Protein AF-A0A822XD93-F1 (afdb_monomer_lite)

InterPro domains:
  IPR005301 MOB kinase activator family [PF03637] (3-109)
  IPR005301 MOB kinase activator family [PTHR22599] (3-113)
  IPR005301 MOB kinase activator family [SM01388] (1-116)
  IPR036703 MOB kinase activator superfamily [G3DSA:1.20.140.30] (2-117)
  IPR036703 MOB kinase activator superfamily [SSF101152] (3-105)

Radius of gyration: 17.2 Å; chains: 1; bounding box: 46×34×43 Å

Structure (mmCIF, N/CA/C/O backbone):
data_AF-A0A822XD93-F1
#
_entry.id   AF-A0A822XD93-F1
#
loop_
_atom_site.group_PDB
_atom_site.id
_atom_site.type_symbol
_atom_site.label_atom_id
_atom_site.label_alt_id
_atom_site.label_comp_id
_atom_site.label_asym_id
_atom_site.label_entity_id
_atom_site.label_seq_id
_atom_site.pdbx_PDB_ins_code
_atom_site.Cartn_x
_atom_site.Cartn_y
_atom_site.Cartn_z
_atom_site.occupancy
_atom_site.B_iso_or_equiv
_atom_site.auth_seq_id
_atom_site.auth_comp_id
_atom_site.auth_asym_id
_atom_site.auth_atom_id
_atom_site.pdbx_PDB_model_num
ATOM 1 N N . MET A 1 1 ? 23.491 -15.510 -8.665 1.00 33.28 1 MET A N 1
ATOM 2 C CA . MET A 1 1 ? 22.551 -16.386 -7.934 1.00 33.28 1 MET A CA 1
ATOM 3 C C . MET A 1 1 ? 21.404 -15.503 -7.455 1.00 33.28 1 MET A C 1
ATOM 5 O O . MET A 1 1 ? 21.576 -14.782 -6.486 1.00 33.28 1 MET A O 1
ATOM 9 N N . PHE A 1 2 ? 20.303 -15.422 -8.207 1.00 42.22 2 PHE A N 1
ATOM 10 C CA . PHE A 1 2 ? 19.174 -14.558 -7.844 1.00 42.22 2 PHE A CA 1
ATOM 11 C C . PHE A 1 2 ? 18.381 -15.240 -6.728 1.00 42.22 2 PHE A C 1
ATOM 13 O O . PHE A 1 2 ? 17.829 -16.319 -6.941 1.00 42.22 2 PHE A O 1
ATOM 20 N N . HIS A 1 3 ? 18.353 -14.656 -5.531 1.00 40.31 3 HIS A N 1
ATOM 21 C CA . HIS A 1 3 ? 17.463 -15.137 -4.481 1.00 40.31 3 HIS A CA 1
ATOM 22 C C . HIS A 1 3 ? 16.016 -14.906 -4.923 1.00 40.31 3 HIS A C 1
ATOM 24 O O . HIS A 1 3 ? 15.584 -13.775 -5.143 1.00 40.31 3 HIS A O 1
ATOM 30 N N . ARG A 1 4 ? 15.278 -16.003 -5.106 1.00 54.25 4 ARG A N 1
ATOM 31 C CA . ARG A 1 4 ? 13.837 -15.985 -5.347 1.00 54.25 4 ARG A CA 1
ATOM 32 C C . ARG A 1 4 ? 13.188 -15.493 -4.055 1.00 54.25 4 ARG A C 1
ATOM 34 O O . ARG A 1 4 ? 13.171 -16.215 -3.064 1.00 54.25 4 ARG A O 1
ATOM 41 N N . TYR A 1 5 ? 12.723 -14.249 -4.034 1.00 63.34 5 TYR A N 1
ATOM 42 C CA . TYR A 1 5 ? 11.935 -13.757 -2.910 1.00 63.34 5 TYR A CA 1
ATOM 43 C C . TYR A 1 5 ? 10.598 -14.504 -2.895 1.00 63.34 5 TYR A C 1
ATOM 45 O O . TYR A 1 5 ? 9.805 -14.380 -3.827 1.00 63.34 5 TYR A O 1
ATOM 53 N N . GLU A 1 6 ? 10.367 -15.301 -1.852 1.00 72.06 6 GLU A N 1
ATOM 54 C CA . GLU A 1 6 ? 9.083 -15.962 -1.619 1.00 72.06 6 GLU A CA 1
ATOM 55 C C . GLU A 1 6 ? 8.060 -14.940 -1.108 1.00 72.06 6 GLU A C 1
ATOM 57 O O . GLU A 1 6 ? 8.236 -14.329 -0.048 1.00 72.06 6 GLU A O 1
ATOM 62 N N . TYR A 1 7 ? 6.971 -14.761 -1.855 1.00 75.62 7 TYR A N 1
ATOM 63 C CA . TYR A 1 7 ? 5.858 -13.906 -1.458 1.00 75.62 7 TYR A CA 1
ATOM 64 C C . TYR A 1 7 ? 4.747 -14.765 -0.863 1.00 75.62 7 TYR A C 1
ATOM 66 O O . TYR A 1 7 ? 4.128 -15.578 -1.548 1.00 75.62 7 TYR A O 1
ATOM 74 N N . ARG A 1 8 ? 4.489 -14.566 0.432 1.00 80.88 8 ARG A N 1
ATOM 75 C CA . ARG A 1 8 ? 3.385 -15.219 1.139 1.00 80.88 8 ARG A CA 1
ATOM 76 C C . ARG A 1 8 ? 2.336 -14.199 1.538 1.00 80.88 8 ARG A C 1
ATOM 78 O O . ARG A 1 8 ? 2.672 -13.182 2.152 1.00 80.88 8 ARG A O 1
ATOM 85 N N . TRP A 1 9 ? 1.084 -14.474 1.197 1.00 82.31 9 TRP A N 1
ATOM 86 C CA . TRP A 1 9 ? -0.047 -13.591 1.458 1.00 82.31 9 TRP A CA 1
ATOM 87 C C . TRP A 1 9 ? -0.930 -14.115 2.592 1.00 82.31 9 TRP A C 1
ATOM 89 O O . TRP A 1 9 ? -1.287 -15.289 2.614 1.00 82.31 9 TRP A O 1
ATOM 99 N N . SER A 1 10 ? -1.311 -13.224 3.506 1.00 81.12 10 SER A N 1
ATOM 100 C CA . SER A 1 10 ? -2.366 -13.440 4.501 1.00 81.12 10 SER A CA 1
ATOM 101 C C . SER A 1 10 ? -3.008 -12.098 4.839 1.00 81.12 10 SER A C 1
ATOM 103 O O . SER A 1 10 ? -2.303 -11.149 5.200 1.00 81.12 10 SER A O 1
ATOM 105 N N . ASP A 1 11 ? -4.327 -12.011 4.771 1.00 77.56 11 ASP A N 1
ATOM 106 C CA . ASP A 1 11 ? -5.092 -10.824 5.169 1.00 77.56 11 ASP A CA 1
ATOM 107 C C . ASP A 1 11 ? -5.526 -10.872 6.648 1.00 77.56 11 ASP A C 1
ATOM 109 O O . ASP A 1 11 ? -5.960 -9.861 7.188 1.00 77.56 11 ASP A O 1
ATOM 113 N N . GLY A 1 12 ? -5.366 -12.022 7.318 1.00 70.50 12 GLY A N 1
ATOM 114 C CA . GLY A 1 12 ? -5.782 -12.230 8.709 1.00 70.50 12 GLY A CA 1
ATOM 115 C C . GLY A 1 12 ? -7.295 -12.402 8.899 1.00 70.50 12 GLY A C 1
ATOM 116 O O . GLY A 1 12 ? -7.725 -12.726 10.006 1.00 70.50 12 GLY A O 1
ATOM 117 N N . VAL A 1 13 ? -8.084 -12.252 7.831 1.00 73.44 13 VAL A N 1
ATOM 118 C CA . VAL A 1 13 ? -9.550 -12.310 7.836 1.00 73.44 13 VAL A CA 1
ATOM 119 C C . VAL A 1 13 ? -10.019 -13.534 7.052 1.00 73.44 13 VAL A C 1
ATOM 121 O O . VAL A 1 13 ? -10.454 -14.510 7.668 1.00 73.44 13 VAL A O 1
ATOM 124 N N . GLN A 1 14 ? -9.878 -13.522 5.723 1.00 71.06 14 GLN A N 1
ATOM 125 C CA . GLN A 1 14 ? -10.278 -14.630 4.850 1.00 71.06 14 GLN A CA 1
ATOM 126 C C . GLN A 1 14 ? -9.168 -15.686 4.751 1.00 71.06 14 GLN A C 1
ATOM 128 O O . GLN A 1 14 ? -9.422 -16.888 4.816 1.00 71.06 14 GLN A O 1
ATOM 133 N N . ILE A 1 15 ? -7.913 -15.244 4.682 1.00 73.75 15 ILE A N 1
ATOM 134 C CA . ILE A 1 15 ? -6.714 -16.074 4.581 1.00 73.75 15 ILE A CA 1
ATOM 135 C C . ILE A 1 15 ? -5.873 -15.866 5.843 1.00 73.75 15 ILE A C 1
ATOM 137 O O . ILE A 1 15 ? -4.984 -15.013 5.924 1.00 73.75 15 ILE A O 1
ATOM 141 N N . LYS A 1 16 ? -6.161 -16.685 6.860 1.00 74.56 16 LYS A N 1
ATOM 142 C CA . LYS A 1 16 ? -5.472 -16.645 8.163 1.00 74.56 16 LYS A CA 1
ATOM 143 C C . LYS A 1 16 ? -4.079 -17.277 8.138 1.00 74.56 16 LYS A C 1
ATOM 145 O O . LYS A 1 16 ? -3.216 -16.882 8.916 1.00 74.56 16 LYS A O 1
ATOM 150 N N . LYS A 1 17 ? -3.849 -18.263 7.265 1.00 77.44 17 LYS A N 1
ATOM 151 C CA . LYS A 1 17 ? -2.537 -18.905 7.086 1.00 77.44 17 LYS A CA 1
ATOM 152 C C . LYS A 1 17 ? -1.865 -18.350 5.830 1.00 77.44 17 LYS A C 1
ATOM 154 O O . LYS A 1 17 ? -2.507 -18.387 4.785 1.00 77.44 17 LYS A O 1
ATOM 159 N N . PRO A 1 18 ? -0.608 -17.872 5.903 1.00 82.31 18 PRO A N 1
ATOM 160 C CA . PRO A 1 18 ? 0.094 -17.359 4.736 1.00 82.31 18 PRO A CA 1
ATOM 161 C C . PRO A 1 18 ? 0.165 -18.397 3.615 1.00 82.31 18 PRO A C 1
ATOM 163 O O . PRO A 1 18 ? 0.751 -19.462 3.810 1.00 82.31 18 PRO A O 1
ATOM 166 N N . ILE A 1 19 ? -0.415 -18.077 2.460 1.00 83.56 19 ILE A N 1
ATOM 167 C CA . ILE A 1 19 ? -0.338 -18.908 1.254 1.00 83.56 19 ILE A CA 1
ATOM 168 C C . ILE A 1 19 ? 0.769 -18.400 0.340 1.00 83.56 19 ILE A C 1
ATOM 170 O O . ILE A 1 19 ? 0.982 -17.191 0.222 1.00 83.56 19 ILE A O 1
ATOM 174 N N . GLU A 1 20 ? 1.481 -19.320 -0.300 1.00 84.75 20 GLU A N 1
ATOM 175 C CA . GLU A 1 20 ? 2.429 -18.970 -1.351 1.00 84.75 20 GLU A CA 1
ATOM 176 C C . GLU A 1 20 ? 1.666 -18.615 -2.626 1.00 84.75 20 GLU A C 1
ATOM 178 O O . GLU A 1 20 ? 0.745 -19.322 -3.037 1.00 84.75 20 GLU A O 1
ATOM 183 N N . VAL A 1 21 ? 2.032 -17.493 -3.235 1.00 84.25 21 VAL A N 1
ATOM 184 C CA . VAL A 1 21 ? 1.399 -16.988 -4.452 1.00 84.25 21 VAL A CA 1
ATOM 185 C C . VAL A 1 21 ? 2.458 -16.443 -5.400 1.00 84.25 21 VAL A C 1
ATOM 187 O O . VAL A 1 21 ? 3.538 -16.018 -4.982 1.00 84.25 21 VAL A O 1
ATOM 190 N N . SER A 1 22 ? 2.143 -16.421 -6.696 1.00 86.38 22 SER A N 1
ATOM 191 C CA . SER A 1 22 ? 2.982 -15.724 -7.671 1.00 86.38 22 SER A CA 1
ATOM 192 C C . SER A 1 22 ? 3.029 -14.225 -7.357 1.00 86.38 22 SER A C 1
ATOM 194 O O . SER A 1 22 ? 2.091 -13.666 -6.784 1.00 86.38 22 SER A O 1
ATOM 196 N N . THR A 1 23 ? 4.106 -13.539 -7.745 1.00 83.06 23 THR A N 1
ATOM 197 C CA . THR A 1 23 ? 4.239 -12.110 -7.432 1.00 83.06 23 THR A CA 1
ATOM 198 C C . THR A 1 23 ? 3.122 -11.231 -8.013 1.00 83.06 23 THR A C 1
ATOM 200 O O . THR A 1 23 ? 2.637 -10.376 -7.277 1.00 83.06 23 THR A O 1
ATOM 203 N N . PRO A 1 24 ? 2.642 -11.434 -9.258 1.00 86.94 24 PRO A N 1
ATOM 204 C CA . PRO A 1 24 ? 1.489 -10.689 -9.764 1.00 86.94 24 PRO A CA 1
ATOM 205 C C . PRO A 1 24 ? 0.237 -10.899 -8.905 1.00 86.94 24 PRO A C 1
ATOM 207 O O . PRO A 1 24 ? -0.420 -9.929 -8.544 1.00 86.94 24 PRO A O 1
ATOM 210 N N . LYS A 1 25 ? -0.031 -12.146 -8.488 1.00 87.81 25 LYS A N 1
ATOM 211 C CA . LYS A 1 25 ? -1.174 -12.477 -7.626 1.00 87.81 25 LYS A CA 1
ATOM 212 C C . LYS A 1 25 ? -1.034 -11.872 -6.226 1.00 87.81 25 LYS A C 1
ATOM 214 O O . LYS A 1 25 ? -2.016 -11.426 -5.646 1.00 87.81 25 LYS A O 1
ATOM 219 N N . TYR A 1 26 ? 0.188 -11.812 -5.693 1.00 89.06 26 TYR A N 1
ATOM 220 C CA . TYR A 1 26 ? 0.467 -11.112 -4.438 1.00 89.06 26 TYR A CA 1
ATOM 221 C C . TYR A 1 26 ? 0.139 -9.619 -4.538 1.00 89.06 26 TYR A C 1
ATOM 223 O O . TYR A 1 26 ? -0.441 -9.068 -3.609 1.00 89.06 26 TYR A O 1
ATOM 231 N N . VAL A 1 27 ? 0.535 -8.958 -5.633 1.00 89.88 27 VAL A N 1
ATOM 232 C CA . VAL A 1 27 ? 0.267 -7.525 -5.836 1.00 89.88 27 VAL A CA 1
ATOM 233 C C . VAL A 1 27 ? -1.230 -7.270 -5.988 1.00 89.88 27 VAL A C 1
ATOM 235 O O . VAL A 1 27 ? -1.723 -6.343 -5.362 1.00 89.88 27 VAL A O 1
ATOM 238 N N . GLU A 1 28 ? -1.944 -8.109 -6.740 1.00 90.88 28 GLU A N 1
ATOM 239 C CA . GLU A 1 28 ? -3.408 -8.054 -6.877 1.00 90.88 28 GLU A CA 1
ATOM 240 C C . GLU A 1 28 ? -4.097 -8.133 -5.506 1.00 90.88 28 GLU A C 1
ATOM 242 O O . GLU A 1 28 ? -4.710 -7.161 -5.078 1.00 90.88 28 GLU A O 1
ATOM 247 N N . TYR A 1 29 ? -3.861 -9.206 -4.739 1.00 90.69 29 TYR A N 1
ATOM 248 C CA . TYR A 1 29 ? -4.433 -9.350 -3.393 1.00 90.69 29 TYR A CA 1
ATOM 249 C C . TYR A 1 29 ? -4.057 -8.211 -2.447 1.00 90.69 29 TYR A C 1
ATOM 251 O O . TYR A 1 29 ? -4.829 -7.852 -1.560 1.00 90.69 29 TYR A O 1
ATOM 259 N N . LEU A 1 30 ? -2.856 -7.653 -2.606 1.00 92.38 30 LEU A N 1
ATOM 260 C CA . LEU A 1 30 ? -2.421 -6.513 -1.820 1.00 92.38 30 LEU A CA 1
ATOM 261 C C . LEU A 1 30 ? -3.229 -5.265 -2.139 1.00 92.38 30 LEU A C 1
ATOM 263 O O . LEU A 1 30 ? -3.637 -4.593 -1.194 1.00 92.38 30 LEU A O 1
ATOM 267 N N . MET A 1 31 ? -3.436 -4.958 -3.418 1.00 93.38 31 MET A N 1
ATOM 268 C CA . MET A 1 31 ? -4.195 -3.779 -3.827 1.00 93.38 31 MET A CA 1
ATOM 269 C C . MET A 1 31 ? -5.666 -3.911 -3.435 1.00 93.38 31 MET A C 1
ATOM 271 O O . MET A 1 31 ? -6.160 -3.008 -2.767 1.00 93.38 31 MET A O 1
ATOM 275 N N . ASP A 1 32 ? -6.293 -5.062 -3.697 1.00 93.94 32 ASP A N 1
ATOM 276 C CA . ASP A 1 32 ? -7.681 -5.341 -3.294 1.00 93.94 32 ASP A CA 1
ATOM 277 C C . ASP A 1 32 ? -7.854 -5.203 -1.773 1.00 93.94 32 ASP A C 1
ATOM 279 O O . ASP A 1 32 ? -8.814 -4.621 -1.267 1.00 93.94 32 ASP A O 1
ATOM 283 N N . TRP A 1 33 ? -6.885 -5.713 -1.003 1.00 93.81 33 TRP A N 1
ATOM 284 C CA . TRP A 1 33 ? -6.912 -5.575 0.447 1.00 93.81 33 TRP A CA 1
ATOM 285 C C . TRP A 1 33 ? -6.759 -4.119 0.877 1.00 93.81 33 TRP A C 1
ATOM 287 O O . TRP A 1 33 ? -7.507 -3.687 1.745 1.00 93.81 33 TRP A O 1
ATOM 297 N N . VAL A 1 34 ? -5.825 -3.356 0.296 1.00 94.19 34 VAL A N 1
ATOM 298 C CA . VAL A 1 34 ? -5.667 -1.930 0.626 1.00 94.19 34 VAL A CA 1
ATOM 299 C C . VAL A 1 34 ? -6.952 -1.162 0.325 1.00 94.19 34 VAL A C 1
ATOM 301 O O . VAL A 1 34 ? -7.394 -0.419 1.194 1.00 94.19 34 VAL A O 1
ATOM 304 N N . GLU A 1 35 ? -7.567 -1.379 -0.838 1.00 94.38 35 GLU A N 1
ATOM 305 C CA . GLU A 1 35 ? -8.851 -0.776 -1.216 1.00 94.38 35 GLU A CA 1
ATOM 306 C C . GLU A 1 35 ? -9.937 -1.101 -0.183 1.00 94.38 35 GLU A C 1
ATOM 308 O O . GLU A 1 35 ? -10.511 -0.187 0.403 1.00 94.38 35 GLU A O 1
ATOM 313 N N . SER A 1 36 ? -10.086 -2.376 0.196 1.00 94.19 36 SER A N 1
ATOM 314 C CA . SER A 1 36 ? -11.049 -2.775 1.233 1.00 94.19 36 SER A CA 1
ATOM 315 C C . SER A 1 36 ? -10.824 -2.098 2.591 1.00 94.19 36 SER A C 1
ATOM 317 O O . SER A 1 36 ? -11.776 -1.896 3.336 1.00 94.19 36 SER A O 1
ATOM 319 N N . GLN A 1 37 ? -9.573 -1.764 2.945 1.00 93.25 37 GLN A N 1
ATOM 320 C CA . GLN A 1 37 ? -9.292 -1.030 4.182 1.00 93.25 37 GLN A CA 1
ATOM 321 C C . GLN A 1 37 ? -9.668 0.447 4.063 1.00 93.25 37 GLN A C 1
ATOM 323 O O . GLN A 1 37 ? -10.064 1.033 5.063 1.00 93.25 37 GLN A O 1
ATOM 328 N N . LEU A 1 38 ? -9.48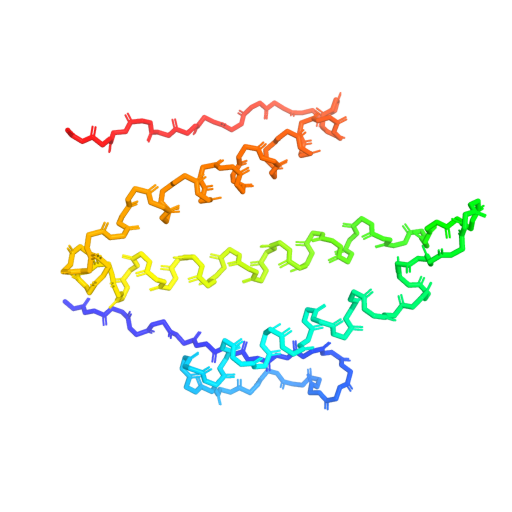8 1.052 2.884 1.00 93.00 38 LEU A N 1
ATOM 329 C CA . LEU A 1 38 ? -9.802 2.461 2.625 1.00 93.00 38 LEU A CA 1
ATOM 330 C C . LEU A 1 38 ? -11.314 2.702 2.530 1.00 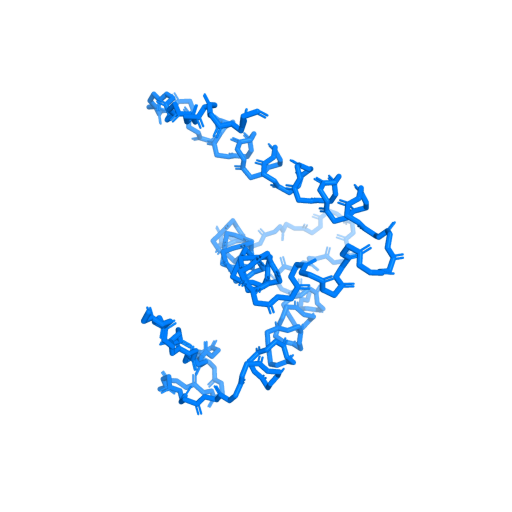93.00 38 LEU A C 1
ATOM 332 O O . LEU A 1 38 ? -11.778 3.755 2.962 1.00 93.00 38 LEU A O 1
ATOM 336 N N . ASP A 1 39 ? -12.059 1.724 2.016 1.00 94.25 39 ASP A N 1
ATOM 337 C CA . ASP A 1 39 ? -13.520 1.776 1.890 1.00 94.25 39 ASP A CA 1
ATOM 338 C C . ASP A 1 39 ? -14.256 1.452 3.200 1.00 94.25 39 ASP A C 1
ATOM 340 O O . ASP A 1 39 ? -15.446 1.740 3.340 1.00 94.25 39 ASP A O 1
ATOM 344 N N . ASP A 1 40 ? -13.569 0.864 4.182 1.00 93.00 40 ASP A N 1
ATOM 345 C CA . ASP A 1 40 ? -14.147 0.559 5.488 1.00 93.00 40 ASP A CA 1
ATOM 346 C C . ASP A 1 40 ? -14.319 1.843 6.316 1.00 93.00 40 ASP A C 1
ATOM 348 O O . ASP A 1 40 ? -13.368 2.359 6.909 1.00 93.00 40 ASP A O 1
ATOM 352 N N . GLU A 1 41 ? -15.557 2.340 6.409 1.00 93.19 41 GLU A N 1
ATOM 353 C CA . GLU A 1 41 ? -15.909 3.535 7.191 1.00 93.19 41 GLU A CA 1
ATOM 354 C C . GLU A 1 41 ? -15.555 3.428 8.686 1.00 93.19 41 GLU A C 1
ATOM 356 O O . GLU A 1 41 ? -15.427 4.452 9.363 1.00 93.19 41 GLU A O 1
ATOM 361 N N . SER A 1 42 ? -15.383 2.212 9.223 1.00 91.25 42 SER A N 1
ATOM 362 C CA . SER A 1 42 ? -14.925 2.016 10.603 1.00 91.25 42 SER A CA 1
ATOM 363 C C . SER A 1 42 ? -13.431 2.310 10.773 1.00 91.25 42 SER A C 1
ATOM 365 O O . SER A 1 42 ? -12.990 2.637 11.878 1.00 91.25 42 SER A O 1
ATOM 367 N N . ILE A 1 43 ? -12.661 2.233 9.682 1.00 91.69 43 ILE A N 1
ATOM 368 C CA . ILE A 1 43 ? -11.231 2.542 9.621 1.00 91.69 43 ILE A CA 1
ATOM 369 C C . ILE A 1 43 ? -11.009 3.968 9.109 1.00 91.69 43 ILE A C 1
ATOM 371 O O . ILE A 1 43 ? -10.248 4.721 9.723 1.00 91.69 43 ILE A O 1
ATOM 375 N N . PHE A 1 44 ? -11.679 4.345 8.017 1.00 93.00 44 PHE A N 1
ATOM 376 C CA . PHE A 1 44 ? -11.618 5.662 7.381 1.00 93.00 44 PHE A CA 1
ATOM 377 C C . PHE A 1 44 ? -13.008 6.316 7.380 1.00 93.00 44 PHE A C 1
ATOM 379 O O . PHE A 1 44 ? -13.756 6.202 6.408 1.00 93.00 44 PHE A O 1
ATOM 386 N N . PRO A 1 45 ? -13.372 7.035 8.457 1.00 92.19 45 PRO A N 1
ATOM 387 C CA . PRO A 1 45 ? -14.673 7.679 8.549 1.00 92.19 45 PRO A CA 1
ATOM 388 C C . PRO A 1 45 ? -14.865 8.724 7.444 1.00 92.19 45 PRO A C 1
ATOM 390 O O . PRO A 1 45 ? -14.067 9.650 7.306 1.00 92.19 45 PRO A O 1
ATOM 393 N N . GLN A 1 46 ? -15.959 8.615 6.689 1.00 89.31 46 GLN A N 1
ATOM 394 C CA . GLN A 1 46 ? -16.286 9.554 5.604 1.00 89.31 46 GLN A CA 1
ATOM 395 C C . GLN A 1 46 ? -17.089 10.772 6.088 1.00 89.31 46 GLN A C 1
ATOM 397 O O . GLN A 1 46 ? -17.158 11.804 5.418 1.00 89.31 46 GLN A O 1
ATOM 402 N N . LYS A 1 47 ? -17.702 10.675 7.274 1.00 89.88 47 LYS A N 1
ATOM 403 C CA . LYS A 1 47 ? -18.490 11.756 7.874 1.00 89.88 47 LYS A CA 1
ATOM 404 C C . LYS A 1 47 ? -17.578 12.764 8.566 1.00 89.88 47 LYS A C 1
ATOM 406 O O . LYS A 1 47 ? -16.773 12.404 9.424 1.00 89.88 47 LYS A O 1
ATOM 411 N N . LEU A 1 48 ? -17.760 14.045 8.249 1.00 86.69 48 LEU A N 1
ATOM 412 C CA . LEU A 1 48 ? -17.056 15.138 8.920 1.00 86.69 48 LEU A CA 1
ATOM 413 C C . LEU A 1 48 ? -17.296 15.082 10.437 1.00 86.69 48 LEU A C 1
ATOM 415 O O . LEU A 1 48 ? -18.435 15.020 10.893 1.00 86.69 48 LEU A O 1
ATOM 419 N N . GLY A 1 49 ? -16.210 15.106 11.211 1.00 86.25 49 GLY A N 1
ATOM 420 C CA . GLY A 1 49 ? -16.251 15.063 12.676 1.00 86.25 49 GLY A CA 1
ATOM 421 C C . GLY A 1 49 ? -16.329 13.661 13.290 1.00 86.25 49 GLY A C 1
ATOM 422 O O . GLY A 1 49 ? -16.247 13.547 14.512 1.00 86.25 49 GLY A O 1
ATOM 423 N N . ALA A 1 50 ? -16.440 12.596 12.489 1.00 89.50 50 ALA A N 1
ATOM 424 C CA . ALA A 1 50 ? -16.346 11.236 13.008 1.00 89.50 50 ALA A CA 1
ATOM 425 C C . ALA A 1 50 ? -14.896 10.916 13.438 1.00 89.50 50 ALA A C 1
ATOM 427 O O . ALA A 1 50 ? -13.953 11.224 12.703 1.00 89.50 50 ALA A O 1
ATOM 428 N N . PRO A 1 51 ? -14.685 10.324 14.628 1.00 91.62 51 PRO A N 1
ATOM 429 C CA . PRO A 1 51 ? -13.348 10.004 15.110 1.00 91.62 51 PRO A CA 1
ATOM 430 C C . PRO A 1 51 ? -12.773 8.784 14.382 1.00 91.62 51 PRO A C 1
ATOM 432 O O . PRO A 1 51 ? -13.477 7.810 14.129 1.00 91.62 51 PRO A O 1
ATOM 435 N N . PHE A 1 52 ? -11.467 8.808 14.113 1.00 91.69 52 PHE A N 1
ATOM 436 C CA . PHE A 1 52 ? -10.732 7.619 13.677 1.00 91.69 52 PHE A CA 1
ATOM 437 C C . PHE A 1 52 ? -10.664 6.574 14.802 1.00 91.69 52 PHE A C 1
ATOM 439 O O . PHE A 1 52 ? -10.619 6.948 15.982 1.00 91.69 52 PHE A O 1
ATOM 446 N N . PRO A 1 53 ? -10.599 5.271 14.478 1.00 93.00 53 PRO A N 1
ATOM 447 C CA . PRO A 1 53 ? -10.496 4.237 15.496 1.00 93.00 53 PRO A CA 1
ATOM 448 C C . PRO A 1 53 ? -9.141 4.289 16.215 1.00 93.00 53 PRO A C 1
ATOM 450 O O . PRO A 1 53 ? -8.132 4.764 15.687 1.00 93.00 53 PRO A O 1
ATOM 453 N N . SER A 1 54 ? -9.086 3.742 17.430 1.00 91.56 54 SER A N 1
ATOM 454 C CA . SER A 1 54 ? -7.874 3.757 18.266 1.00 91.56 54 SER A CA 1
ATOM 455 C C . SER A 1 54 ? -6.681 3.027 17.633 1.00 91.56 54 SER A C 1
ATOM 457 O O . SER A 1 54 ? -5.532 3.389 17.887 1.00 91.56 54 SER A O 1
ATOM 459 N N . ASN A 1 55 ? -6.938 2.037 16.773 1.00 89.44 55 ASN A N 1
ATOM 460 C CA . ASN A 1 55 ? -5.930 1.269 16.040 1.00 89.44 55 ASN A CA 1
ATOM 461 C C . ASN A 1 55 ? -5.600 1.842 14.647 1.00 89.44 55 ASN A C 1
ATOM 463 O O . ASN A 1 55 ? -4.790 1.245 13.936 1.00 89.44 55 ASN A O 1
ATOM 467 N N . PHE A 1 56 ? -6.173 2.986 14.248 1.00 90.38 56 PHE A N 1
ATOM 468 C CA . PHE A 1 56 ? -6.007 3.572 12.908 1.00 90.38 56 PHE A CA 1
ATOM 469 C C . PHE A 1 56 ? -4.540 3.648 12.470 1.00 90.38 56 PHE A C 1
ATOM 471 O O . PHE A 1 56 ? -4.156 3.227 11.379 1.00 90.38 56 PHE A O 1
ATOM 478 N N . ARG A 1 57 ? -3.679 4.124 13.373 1.00 88.25 57 ARG A N 1
ATOM 479 C CA . ARG A 1 57 ? -2.234 4.226 13.148 1.00 88.25 57 ARG A CA 1
ATOM 480 C C . ARG A 1 57 ? -1.603 2.886 12.770 1.00 88.25 57 ARG A C 1
ATOM 482 O O . ARG A 1 57 ? -0.709 2.856 11.926 1.00 88.25 57 ARG A O 1
ATOM 489 N N . ASP A 1 58 ? -2.007 1.797 13.410 1.00 89.12 58 ASP A N 1
ATOM 490 C CA . ASP A 1 58 ? -1.418 0.483 13.163 1.00 89.12 58 ASP A CA 1
ATOM 491 C C . ASP A 1 58 ? -1.932 -0.129 11.856 1.00 89.12 58 ASP A C 1
ATOM 493 O O . ASP A 1 58 ? -1.159 -0.776 11.139 1.00 89.12 58 ASP A O 1
ATOM 497 N N . VAL A 1 59 ? -3.176 0.179 11.477 1.00 90.62 59 VAL A N 1
ATOM 498 C CA . VAL A 1 59 ? -3.715 -0.138 10.147 1.00 90.62 59 VAL A CA 1
ATOM 499 C C . VAL A 1 59 ? -2.920 0.593 9.062 1.00 90.62 59 VAL A C 1
ATOM 501 O O . VAL A 1 59 ? -2.357 -0.053 8.176 1.00 90.62 59 VAL A O 1
ATOM 504 N N . VAL A 1 60 ? -2.752 1.917 9.177 1.00 91.88 60 VAL A N 1
ATOM 505 C CA . VAL A 1 60 ? -1.980 2.722 8.211 1.00 91.88 60 VAL A CA 1
ATOM 506 C C . VAL A 1 60 ? -0.531 2.236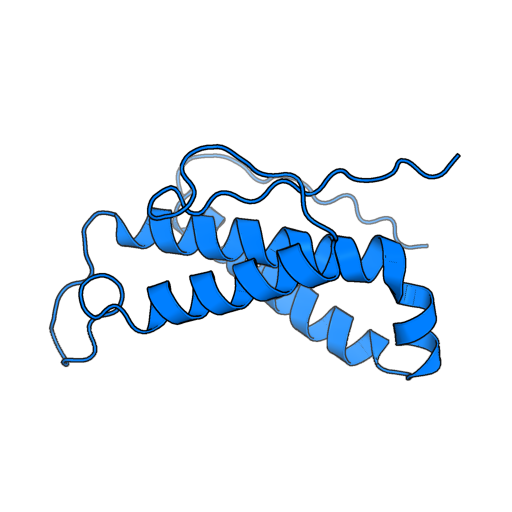 8.109 1.00 91.88 60 VAL A C 1
ATOM 508 O O . VAL A 1 60 ? -0.026 2.027 7.006 1.00 91.88 60 VAL A O 1
ATOM 511 N N . LYS A 1 61 ? 0.148 1.962 9.233 1.00 89.62 61 LYS A N 1
ATOM 512 C CA . LYS A 1 61 ? 1.501 1.368 9.212 1.00 89.62 61 LYS A CA 1
ATOM 513 C C . LYS A 1 61 ? 1.538 0.047 8.441 1.00 89.62 61 LYS A C 1
ATOM 515 O O . LYS A 1 61 ? 2.506 -0.217 7.726 1.00 89.62 61 LYS A O 1
ATOM 520 N N . THR A 1 62 ? 0.511 -0.787 8.590 1.00 90.56 62 THR A N 1
ATOM 521 C CA . THR A 1 62 ? 0.419 -2.080 7.902 1.00 90.56 62 THR A CA 1
ATOM 522 C C . THR A 1 62 ? 0.237 -1.897 6.397 1.00 90.56 62 THR A C 1
ATOM 524 O O . THR A 1 62 ? 0.943 -2.558 5.630 1.00 90.56 62 THR A O 1
ATOM 527 N N . ILE A 1 63 ? -0.618 -0.959 5.975 1.00 92.50 63 ILE A N 1
ATOM 528 C CA . ILE A 1 63 ? -0.797 -0.571 4.566 1.00 92.50 63 ILE A CA 1
ATOM 529 C C . ILE A 1 63 ? 0.541 -0.126 3.967 1.00 92.50 63 ILE A C 1
ATOM 531 O O . ILE A 1 63 ? 1.010 -0.714 2.992 1.00 92.50 63 ILE A O 1
ATOM 535 N N . PHE A 1 64 ? 1.226 0.829 4.601 1.00 92.25 64 PHE A N 1
ATOM 536 C CA . PHE A 1 64 ? 2.513 1.333 4.113 1.00 92.25 64 PHE A CA 1
ATOM 537 C C . PHE A 1 64 ? 3.589 0.238 4.064 1.00 92.25 64 PHE A C 1
ATOM 539 O O . PHE A 1 64 ? 4.309 0.117 3.073 1.00 92.25 64 PHE A O 1
ATOM 546 N N . LYS A 1 65 ? 3.680 -0.628 5.080 1.00 88.88 65 LYS A N 1
ATOM 547 C CA . LYS A 1 65 ? 4.624 -1.759 5.075 1.00 88.88 65 LYS A CA 1
ATOM 548 C C . LYS A 1 65 ? 4.369 -2.721 3.911 1.00 88.88 65 LYS A C 1
ATOM 550 O O . LYS A 1 65 ? 5.321 -3.258 3.343 1.00 88.88 65 LYS A O 1
ATOM 555 N N . ARG A 1 66 ? 3.101 -2.960 3.563 1.00 90.62 66 ARG A N 1
ATOM 556 C CA . ARG A 1 66 ? 2.718 -3.797 2.419 1.00 90.62 66 ARG A CA 1
ATOM 557 C C . ARG A 1 66 ? 3.062 -3.099 1.100 1.00 90.62 66 ARG A C 1
ATOM 559 O O . ARG A 1 66 ? 3.773 -3.701 0.299 1.00 90.62 66 ARG A O 1
ATOM 566 N N . LEU A 1 67 ? 2.691 -1.831 0.918 1.00 92.88 67 LEU A N 1
ATOM 567 C CA . LEU A 1 67 ? 3.021 -1.044 -0.282 1.00 92.88 67 LEU A CA 1
ATOM 568 C C . LEU A 1 67 ? 4.534 -0.934 -0.528 1.00 92.88 67 LEU A C 1
ATOM 570 O O . LEU A 1 67 ? 4.988 -1.052 -1.664 1.00 92.88 67 LEU A O 1
ATOM 574 N N . PHE A 1 68 ? 5.343 -0.812 0.529 1.00 91.69 68 PHE A N 1
ATOM 575 C CA . PHE A 1 68 ? 6.804 -0.815 0.408 1.00 91.69 68 PHE A CA 1
ATOM 576 C C . PHE A 1 68 ? 7.341 -2.086 -0.271 1.00 91.69 68 PHE A C 1
ATOM 578 O O . PHE A 1 68 ? 8.284 -2.016 -1.058 1.00 91.69 68 PHE A O 1
ATOM 585 N N . ARG A 1 69 ? 6.728 -3.255 -0.027 1.00 88.81 69 ARG A N 1
ATOM 586 C CA . ARG A 1 69 ? 7.130 -4.510 -0.688 1.00 88.81 69 ARG A CA 1
ATOM 587 C C . ARG A 1 69 ? 6.889 -4.472 -2.195 1.00 88.81 69 ARG A C 1
ATOM 589 O O . ARG A 1 69 ? 7.651 -5.094 -2.930 1.00 88.81 69 ARG A O 1
ATOM 596 N N . VAL A 1 70 ? 5.864 -3.746 -2.643 1.00 91.88 70 VAL A N 1
ATOM 597 C CA . VAL A 1 70 ? 5.573 -3.552 -4.070 1.00 91.88 70 VAL A CA 1
ATOM 598 C C . VAL A 1 70 ? 6.659 -2.686 -4.705 1.00 91.88 70 VAL A C 1
ATOM 600 O O . VAL A 1 70 ? 7.251 -3.104 -5.696 1.00 91.88 70 VAL A O 1
ATOM 603 N N . TYR A 1 71 ? 7.016 -1.555 -4.084 1.00 91.19 71 TYR A N 1
ATOM 604 C CA . TYR A 1 71 ? 8.145 -0.733 -4.540 1.00 91.19 71 TYR A CA 1
ATOM 605 C C . TYR A 1 71 ? 9.446 -1.537 -4.614 1.00 91.19 71 TYR A C 1
ATOM 607 O O . TYR A 1 71 ? 10.097 -1.557 -5.657 1.00 91.19 71 TYR A O 1
ATOM 615 N N . ALA A 1 72 ? 9.797 -2.257 -3.545 1.00 88.75 72 ALA A N 1
ATOM 616 C CA . ALA A 1 72 ? 10.995 -3.093 -3.517 1.00 88.75 72 ALA A CA 1
ATOM 617 C C . ALA A 1 72 ? 10.995 -4.142 -4.643 1.00 88.75 72 ALA A C 1
ATOM 619 O O . ALA A 1 72 ? 12.024 -4.367 -5.280 1.00 88.75 72 ALA A O 1
ATOM 620 N N . HIS A 1 73 ? 9.839 -4.750 -4.932 1.00 87.81 73 HIS A N 1
ATOM 621 C CA . HIS A 1 73 ? 9.708 -5.698 -6.034 1.00 87.81 73 HIS A CA 1
ATOM 622 C C . HIS A 1 73 ? 9.943 -5.044 -7.403 1.00 87.81 73 HIS A C 1
ATOM 624 O O . HIS A 1 73 ? 10.671 -5.608 -8.223 1.00 87.81 73 HIS A O 1
ATOM 630 N N . ILE A 1 74 ? 9.367 -3.860 -7.638 1.00 90.06 74 ILE A N 1
ATOM 631 C CA . ILE A 1 74 ? 9.527 -3.109 -8.891 1.00 90.06 74 ILE A CA 1
ATOM 632 C C . ILE A 1 74 ? 11.001 -2.748 -9.106 1.00 90.06 74 ILE A C 1
ATOM 634 O O . ILE A 1 74 ? 11.552 -3.072 -10.158 1.00 90.06 74 ILE A O 1
ATOM 638 N N . TYR A 1 75 ? 11.663 -2.167 -8.101 1.00 89.44 75 TYR A N 1
ATOM 639 C CA . TYR A 1 75 ? 13.083 -1.806 -8.190 1.00 89.44 75 TYR A CA 1
ATOM 640 C C . TYR A 1 75 ? 14.002 -3.018 -8.375 1.00 89.44 75 TYR A C 1
ATOM 642 O O . TYR A 1 75 ? 14.971 -2.947 -9.123 1.00 89.44 75 TYR A O 1
ATOM 650 N N . HIS A 1 76 ? 13.717 -4.142 -7.718 1.00 86.50 76 HIS A N 1
ATOM 651 C CA . HIS A 1 76 ? 14.578 -5.319 -7.817 1.00 86.50 76 HIS A CA 1
ATOM 652 C C . HIS A 1 76 ? 14.370 -6.104 -9.122 1.00 86.50 76 HIS A C 1
ATOM 654 O O . HIS A 1 76 ? 15.329 -6.597 -9.708 1.00 86.50 76 HIS A O 1
ATOM 660 N N . SER A 1 77 ? 13.119 -6.258 -9.567 1.00 87.38 77 SER A N 1
ATOM 661 C CA . SER A 1 77 ? 12.764 -7.248 -10.599 1.00 87.38 77 SER A CA 1
ATOM 662 C C . SER A 1 77 ? 12.324 -6.632 -11.926 1.00 87.38 77 SER A C 1
ATOM 664 O O . SER A 1 77 ? 12.402 -7.302 -12.950 1.00 87.38 77 SER A O 1
ATOM 666 N N . HIS A 1 78 ? 11.882 -5.369 -11.932 1.00 89.25 78 HIS A N 1
ATOM 667 C CA . HIS A 1 78 ? 11.291 -4.718 -13.113 1.00 89.25 78 HIS A CA 1
ATOM 668 C C . HIS A 1 78 ? 11.958 -3.392 -13.487 1.00 89.25 78 HIS A C 1
ATOM 670 O O . HIS A 1 78 ? 11.528 -2.747 -14.439 1.00 89.25 78 HIS A O 1
ATOM 676 N N . PHE A 1 79 ? 13.026 -2.984 -12.798 1.00 90.00 79 PHE A N 1
ATOM 677 C CA . PHE A 1 79 ? 13.643 -1.673 -13.019 1.00 90.00 79 PHE A CA 1
ATOM 678 C C . PHE A 1 79 ? 14.164 -1.478 -14.448 1.00 90.00 79 PHE A C 1
ATOM 680 O O . PHE A 1 79 ? 13.972 -0.416 -15.026 1.00 90.00 79 PHE A O 1
ATOM 687 N N . GLN A 1 80 ? 14.717 -2.524 -15.072 1.00 90.38 80 GLN A N 1
ATOM 688 C CA . GLN A 1 80 ? 15.133 -2.465 -16.482 1.00 90.38 80 GLN A CA 1
ATOM 689 C C . GLN A 1 80 ? 13.962 -2.153 -17.424 1.00 90.38 80 GLN A C 1
ATOM 691 O O . GLN A 1 80 ? 14.107 -1.391 -18.377 1.00 90.38 80 GLN A O 1
ATOM 696 N N . LYS A 1 81 ? 12.771 -2.685 -17.127 1.00 91.88 81 LYS A N 1
ATOM 697 C CA . LYS A 1 81 ? 11.555 -2.376 -17.883 1.00 91.88 81 LYS A CA 1
ATOM 698 C C . LYS A 1 81 ? 11.113 -0.927 -17.657 1.00 91.88 81 LYS A C 1
ATOM 700 O O . LYS A 1 81 ? 10.739 -0.262 -18.615 1.00 91.88 81 LYS A O 1
ATOM 705 N N . ILE A 1 82 ? 11.207 -0.420 -16.428 1.00 91.69 82 ILE A N 1
ATOM 706 C CA . ILE A 1 82 ? 10.911 0.987 -16.106 1.00 91.69 82 ILE A CA 1
ATOM 707 C C . ILE A 1 82 ? 11.831 1.942 -16.881 1.00 91.69 82 ILE A C 1
ATOM 709 O O . ILE A 1 82 ? 11.332 2.881 -17.495 1.00 91.69 82 ILE A O 1
ATOM 713 N N . LEU A 1 83 ? 13.136 1.650 -16.944 1.00 91.06 83 LEU A N 1
ATOM 714 C CA . LEU A 1 83 ? 14.094 2.420 -17.750 1.00 91.06 83 LEU A CA 1
ATOM 715 C C . LEU A 1 83 ? 13.740 2.396 -19.242 1.00 91.06 83 LEU A C 1
ATOM 717 O O . LEU A 1 83 ? 13.811 3.421 -19.913 1.00 91.06 83 LEU A O 1
ATOM 721 N N . SER A 1 84 ? 13.313 1.243 -19.770 1.00 94.00 84 SER A N 1
ATOM 722 C CA . SER A 1 84 ? 12.903 1.145 -21.180 1.00 94.00 84 SER A CA 1
ATOM 723 C C . SER A 1 84 ? 11.670 1.994 -21.512 1.00 94.00 84 SER A C 1
ATOM 725 O O . SER A 1 84 ? 11.528 2.448 -22.645 1.00 94.00 84 SER A O 1
ATOM 727 N N . LEU A 1 85 ? 10.808 2.237 -20.520 1.00 94.38 85 LEU A N 1
ATOM 728 C CA . LEU A 1 85 ? 9.627 3.091 -20.637 1.00 94.38 85 LEU A CA 1
ATOM 729 C C . LEU A 1 85 ? 9.932 4.572 -20.357 1.00 94.38 85 LEU A C 1
ATOM 731 O O . LEU A 1 85 ? 9.073 5.405 -20.615 1.00 94.38 85 LEU A O 1
ATOM 735 N N . LYS A 1 86 ? 11.147 4.907 -19.889 1.00 92.56 86 LYS A N 1
ATOM 736 C CA . LYS A 1 86 ? 11.557 6.255 -19.445 1.00 92.56 86 LYS A CA 1
ATOM 737 C C . LYS A 1 86 ? 10.715 6.803 -18.283 1.00 92.56 86 LYS A C 1
ATOM 739 O O . LYS A 1 86 ? 10.477 8.003 -18.180 1.00 92.56 86 LYS A O 1
ATOM 744 N N . GLU A 1 87 ? 10.260 5.905 -17.410 1.00 92.81 87 GLU A N 1
ATOM 745 C CA . GLU A 1 87 ? 9.370 6.203 -16.277 1.00 92.81 87 GLU A CA 1
ATOM 746 C C . GLU A 1 87 ? 10.113 6.235 -14.925 1.00 92.81 87 GLU A C 1
ATOM 748 O O . GLU A 1 87 ? 9.510 6.339 -13.853 1.00 92.81 87 GLU A O 1
ATOM 753 N N . GLU A 1 88 ? 11.446 6.137 -14.928 1.00 91.81 88 GLU A N 1
ATOM 754 C CA . GLU A 1 88 ? 12.255 6.070 -13.709 1.00 91.81 88 GLU A CA 1
ATOM 755 C C . GLU A 1 88 ? 12.152 7.335 -12.855 1.00 91.81 88 GLU A C 1
ATOM 757 O O . GLU A 1 88 ? 12.179 7.251 -11.626 1.00 91.81 88 GLU A O 1
ATOM 762 N N . VAL A 1 89 ? 11.980 8.502 -13.481 1.00 92.25 89 VAL A N 1
ATOM 763 C CA . VAL A 1 89 ? 11.811 9.778 -12.772 1.00 92.25 89 VAL A CA 1
ATOM 764 C C . VAL A 1 89 ? 10.497 9.788 -11.994 1.00 92.25 89 VAL A C 1
ATOM 766 O O . VAL A 1 89 ? 10.475 10.201 -10.830 1.0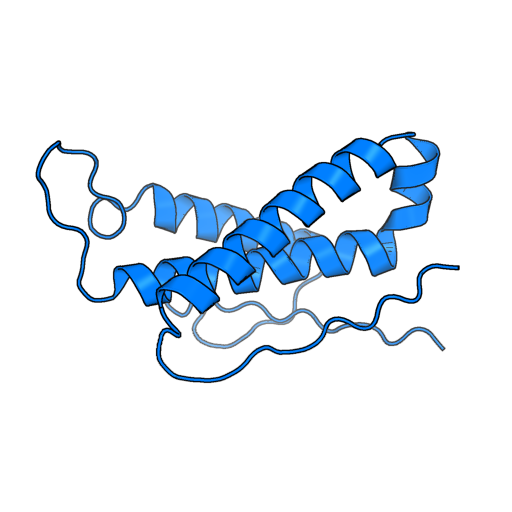0 92.25 89 VAL A O 1
ATOM 769 N N . HIS A 1 90 ? 9.420 9.280 -12.594 1.00 92.81 90 HIS A N 1
ATOM 770 C CA . HIS A 1 90 ? 8.114 9.169 -11.952 1.00 92.81 90 HIS A CA 1
ATOM 771 C C . HIS A 1 90 ? 8.168 8.190 -10.778 1.00 92.81 90 HIS A C 1
ATOM 773 O O . HIS A 1 90 ? 7.800 8.554 -9.657 1.00 92.81 90 HIS A O 1
ATOM 779 N N . LEU A 1 91 ? 8.730 6.994 -10.995 1.00 91.12 91 LEU A N 1
ATOM 780 C CA . LEU A 1 91 ? 8.901 5.995 -9.940 1.00 91.12 91 LEU A CA 1
ATOM 781 C C . LEU A 1 91 ? 9.725 6.545 -8.764 1.00 91.12 91 LEU A C 1
ATOM 783 O O . L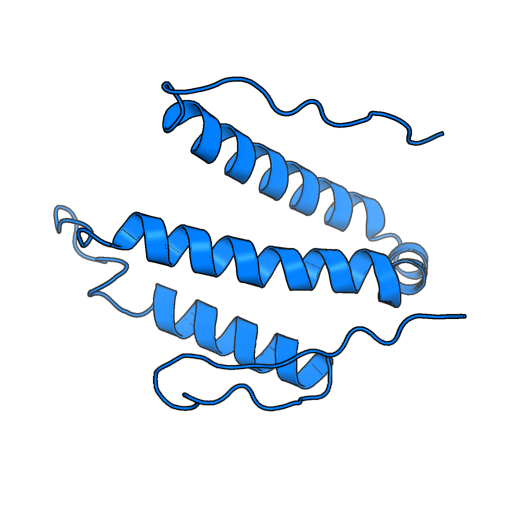EU A 1 91 ? 9.300 6.436 -7.614 1.00 91.12 91 LEU A O 1
ATOM 787 N N . ASN A 1 92 ? 10.866 7.180 -9.046 1.00 90.12 92 ASN A N 1
ATOM 788 C CA . ASN A 1 92 ? 11.745 7.757 -8.028 1.00 90.12 92 ASN A CA 1
ATOM 789 C C . ASN A 1 92 ? 11.077 8.904 -7.268 1.00 90.12 92 ASN A C 1
ATOM 791 O O . ASN A 1 92 ? 11.230 9.002 -6.054 1.00 90.12 92 ASN A O 1
ATOM 795 N N . THR A 1 93 ? 10.310 9.753 -7.949 1.00 93.06 93 THR A N 1
ATOM 796 C CA . THR A 1 93 ? 9.589 10.860 -7.308 1.00 93.06 93 THR A CA 1
ATOM 797 C C . THR A 1 93 ? 8.519 10.336 -6.354 1.00 93.06 93 THR A C 1
ATOM 799 O O . THR A 1 93 ? 8.486 10.731 -5.186 1.00 93.06 93 THR A O 1
ATOM 802 N N . CYS A 1 94 ? 7.694 9.389 -6.812 1.00 92.88 94 CYS A N 1
ATOM 803 C CA . CYS A 1 94 ? 6.679 8.743 -5.982 1.00 92.88 94 CYS A CA 1
ATOM 804 C C . CYS A 1 94 ? 7.303 8.004 -4.790 1.00 92.88 94 CYS A C 1
ATOM 806 O O . CYS A 1 94 ? 6.828 8.143 -3.661 1.00 92.88 94 CYS A O 1
ATOM 808 N N . PHE A 1 95 ? 8.398 7.272 -5.011 1.00 91.69 95 PHE A N 1
ATOM 809 C CA . PHE A 1 95 ? 9.090 6.546 -3.950 1.00 91.69 95 PHE A CA 1
ATOM 810 C C . PHE A 1 95 ? 9.760 7.483 -2.935 1.00 91.69 95 PHE A C 1
ATOM 812 O O . PHE A 1 95 ? 9.638 7.269 -1.729 1.00 91.69 95 PHE A O 1
ATOM 819 N N . ASN A 1 96 ? 10.399 8.565 -3.386 1.00 90.12 96 ASN A N 1
ATOM 820 C CA . ASN A 1 96 ? 10.974 9.575 -2.498 1.00 90.12 96 ASN A CA 1
ATOM 821 C C . ASN A 1 96 ? 9.898 10.217 -1.623 1.00 90.12 96 ASN A C 1
ATOM 823 O O . ASN A 1 96 ? 10.078 10.320 -0.411 1.00 90.12 96 ASN A O 1
ATOM 827 N N . HIS A 1 97 ? 8.756 10.589 -2.206 1.00 90.44 97 HIS A N 1
ATOM 828 C CA . HIS A 1 97 ? 7.636 11.126 -1.439 1.00 90.44 97 HIS A CA 1
ATOM 829 C C . HIS A 1 97 ? 7.120 10.114 -0.404 1.00 90.44 97 HIS A C 1
ATOM 831 O O . HIS A 1 97 ? 6.933 10.463 0.761 1.00 90.44 97 HIS A O 1
ATOM 837 N N . PHE A 1 98 ? 6.981 8.844 -0.791 1.00 91.38 98 PHE A N 1
ATOM 838 C CA . PHE A 1 98 ? 6.587 7.761 0.110 1.00 91.38 98 PHE A CA 1
ATOM 839 C C . PHE A 1 98 ? 7.556 7.602 1.299 1.00 91.38 98 PHE A C 1
ATOM 841 O O . PHE A 1 98 ? 7.130 7.514 2.456 1.00 91.38 98 PHE A O 1
ATOM 848 N N . ILE A 1 99 ? 8.869 7.605 1.048 1.00 88.25 99 ILE A N 1
ATOM 849 C CA . ILE A 1 99 ? 9.890 7.494 2.101 1.00 88.25 99 ILE A CA 1
ATOM 850 C C . ILE A 1 99 ? 9.901 8.732 2.999 1.00 88.25 99 ILE A C 1
ATOM 852 O O . ILE A 1 99 ? 9.918 8.599 4.222 1.00 88.25 99 ILE A O 1
ATOM 856 N N . LEU A 1 100 ? 9.840 9.934 2.428 1.00 88.00 100 LEU A N 1
ATOM 857 C CA . LEU A 1 100 ? 9.792 11.171 3.206 1.00 88.00 100 LEU A CA 1
ATOM 858 C C . LEU A 1 100 ? 8.551 11.222 4.099 1.00 88.00 100 LEU A C 1
ATOM 860 O O . LEU A 1 100 ? 8.666 11.571 5.273 1.00 88.00 100 LEU A O 1
ATOM 864 N N . PHE A 1 101 ? 7.392 10.805 3.587 1.00 87.19 101 PHE A N 1
ATOM 865 C CA . PHE A 1 101 ? 6.158 10.738 4.362 1.00 87.19 101 PHE A CA 1
ATOM 866 C C . PHE A 1 101 ? 6.264 9.738 5.522 1.00 87.19 101 PHE A C 1
ATOM 868 O O . PHE A 1 101 ? 5.984 10.084 6.671 1.00 87.19 101 PHE A O 1
ATOM 875 N N . THR A 1 102 ? 6.725 8.509 5.259 1.00 84.62 102 THR A N 1
ATOM 876 C CA . THR A 1 102 ? 6.894 7.481 6.308 1.00 84.62 102 THR A CA 1
ATOM 877 C C . THR A 1 102 ? 7.925 7.881 7.360 1.00 84.62 102 THR A C 1
ATOM 879 O O . THR A 1 102 ? 7.732 7.635 8.555 1.00 84.62 102 THR A O 1
ATOM 882 N N . TRP A 1 103 ? 9.004 8.538 6.940 1.00 80.06 103 TRP A N 1
ATOM 883 C CA . TRP A 1 103 ? 10.038 9.051 7.826 1.00 80.06 103 TRP A CA 1
ATOM 884 C C . TRP A 1 103 ? 9.535 10.206 8.687 1.00 80.06 103 TRP A C 1
ATOM 886 O O . TRP A 1 103 ? 9.698 10.164 9.907 1.00 80.06 103 TRP A O 1
ATOM 896 N N . ALA A 1 104 ? 8.880 11.201 8.083 1.00 75.19 104 ALA A N 1
ATOM 897 C CA . ALA A 1 104 ? 8.276 12.315 8.801 1.00 75.19 104 ALA A CA 1
ATOM 898 C C . ALA A 1 104 ? 7.256 11.795 9.820 1.00 75.19 104 ALA A C 1
ATOM 900 O O . ALA A 1 104 ? 7.356 12.117 11.002 1.00 75.19 104 ALA A O 1
ATOM 901 N N . TYR A 1 105 ? 6.351 10.904 9.406 1.00 72.25 105 TYR A N 1
ATOM 902 C CA . TYR A 1 105 ? 5.376 10.284 10.300 1.00 72.25 105 TYR A CA 1
ATOM 903 C C . TYR A 1 105 ? 6.051 9.540 11.453 1.00 72.25 105 TYR A C 1
ATOM 905 O O . TYR A 1 105 ? 5.675 9.729 12.605 1.00 72.25 105 TYR A O 1
ATOM 913 N N . THR A 1 106 ? 7.099 8.755 11.185 1.00 68.94 106 THR A N 1
ATOM 914 C CA . THR A 1 106 ? 7.873 8.102 12.249 1.00 68.94 106 THR A CA 1
ATOM 915 C C . THR A 1 106 ? 8.459 9.147 13.201 1.00 68.94 106 THR A C 1
ATOM 917 O O . THR A 1 106 ? 8.253 9.030 14.403 1.00 68.94 106 THR A O 1
ATOM 920 N N . ARG A 1 107 ? 9.068 10.232 12.706 1.00 58.41 107 ARG A N 1
ATOM 921 C CA . ARG A 1 107 ? 9.701 11.279 13.532 1.00 58.41 107 ARG A CA 1
ATOM 922 C C . ARG A 1 107 ? 8.758 12.127 14.364 1.00 58.41 107 ARG A C 1
ATOM 924 O O . ARG A 1 107 ? 9.038 12.324 15.542 1.00 58.41 107 ARG A O 1
ATOM 931 N N . TYR A 1 108 ? 7.640 12.584 13.807 1.00 54.75 108 TYR A N 1
ATOM 932 C CA . TYR A 1 108 ? 6.645 13.334 14.580 1.00 54.75 108 TYR A CA 1
ATOM 933 C C . TYR A 1 108 ? 6.103 12.503 15.746 1.00 54.75 108 TYR A C 1
ATOM 935 O O . TYR A 1 108 ? 5.700 13.040 16.773 1.00 54.75 108 TYR A O 1
ATOM 943 N N . THR A 1 109 ? 6.188 11.181 15.625 1.00 54.78 109 THR A N 1
ATOM 944 C CA . THR A 1 109 ? 5.675 10.227 16.609 1.00 54.78 109 THR A CA 1
ATOM 945 C C . THR A 1 109 ? 6.774 9.685 17.515 1.00 54.78 109 THR A C 1
ATOM 947 O O . THR A 1 109 ? 6.510 9.270 18.639 1.00 54.78 109 THR A O 1
ATOM 950 N N . SER A 1 110 ? 8.017 9.814 17.052 1.00 46.66 110 SER A N 1
ATOM 951 C CA . SER A 1 110 ? 9.280 9.573 17.737 1.00 46.66 110 SER A CA 1
ATOM 952 C C . SER A 1 110 ? 9.935 10.870 18.232 1.00 46.66 110 SER A C 1
ATOM 954 O O . SER A 1 110 ? 11.159 10.955 18.297 1.00 46.66 110 SER A O 1
ATOM 956 N N . HIS A 1 111 ? 9.161 11.809 18.796 1.00 47.09 111 HIS A N 1
ATOM 957 C CA . HIS A 1 111 ? 9.693 12.670 19.875 1.00 47.09 111 HIS A CA 1
ATOM 958 C C . HIS A 1 111 ? 10.177 11.844 21.098 1.00 47.09 111 HIS A C 1
ATOM 960 O O . HIS A 1 111 ? 10.639 12.387 22.097 1.00 47.09 111 HIS A O 1
ATOM 966 N N . ARG A 1 112 ? 10.140 10.508 21.001 1.00 41.34 112 ARG A N 1
ATOM 967 C CA . ARG A 1 112 ? 11.004 9.562 21.701 1.00 41.34 112 ARG A CA 1
ATOM 968 C C . ARG A 1 112 ? 11.870 8.785 20.677 1.00 41.34 112 ARG A C 1
ATOM 970 O O . ARG A 1 112 ? 11.368 7.882 20.016 1.00 41.34 112 ARG A O 1
ATOM 977 N N . ILE A 1 113 ? 13.178 9.076 20.663 1.00 41.59 113 ILE A N 1
ATOM 978 C CA . ILE A 1 113 ? 14.320 8.242 20.197 1.00 41.59 113 ILE A CA 1
ATOM 979 C C . ILE A 1 113 ? 14.834 8.439 18.739 1.00 41.59 113 ILE A C 1
ATOM 981 O O . ILE A 1 113 ? 14.092 8.686 17.797 1.00 41.59 113 ILE A O 1
ATOM 985 N N . LYS A 1 114 ? 16.177 8.384 18.637 1.00 41.53 114 LYS A N 1
ATOM 986 C CA . LYS A 1 114 ? 17.129 9.022 17.700 1.00 41.53 114 LYS A CA 1
ATOM 987 C C . LYS A 1 114 ? 17.095 8.587 16.212 1.00 41.53 114 LYS A C 1
ATOM 989 O O . LYS A 1 114 ? 16.667 7.480 15.902 1.00 41.53 114 LYS A O 1
ATOM 994 N N . PRO A 1 115 ? 17.630 9.438 15.299 1.00 41.59 115 PRO A N 1
ATOM 995 C CA . PRO A 1 115 ? 17.733 9.198 13.854 1.00 41.59 115 PRO A CA 1
ATOM 996 C C . PRO A 1 115 ? 18.389 7.875 13.449 1.00 41.59 115 PRO A C 1
ATOM 998 O O . PRO A 1 115 ? 19.503 7.585 13.875 1.00 41.59 115 PRO A O 1
ATOM 1001 N N . PHE A 1 116 ? 17.758 7.153 12.522 1.00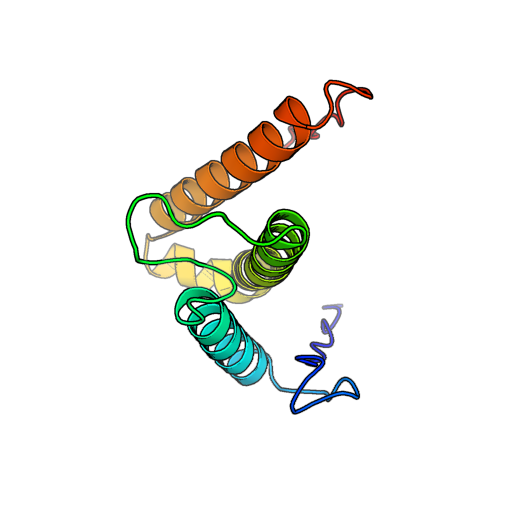 49.19 116 PHE A N 1
ATOM 1002 C CA . PHE A 1 116 ? 18.441 6.179 11.672 1.00 49.19 116 PHE A CA 1
ATOM 1003 C C . PHE A 1 116 ? 19.090 6.920 10.491 1.00 49.19 116 PHE A C 1
ATOM 1005 O O . PHE A 1 116 ? 18.419 7.697 9.803 1.00 49.19 116 PHE A O 1
ATOM 1012 N N . THR A 1 117 ? 20.392 6.729 10.292 1.00 41.53 117 THR A N 1
ATOM 1013 C CA . THR A 1 117 ? 21.175 7.335 9.206 1.00 41.53 117 THR A CA 1
ATOM 1014 C C . THR A 1 117 ? 20.975 6.521 7.929 1.00 41.53 117 THR A C 1
ATOM 1016 O O . THR A 1 117 ? 21.240 5.322 7.917 1.00 41.53 117 THR A O 1
ATOM 1019 N N . ILE A 1 118 ? 20.503 7.154 6.853 1.00 47.53 118 ILE A N 1
ATOM 1020 C CA . ILE A 1 118 ? 20.440 6.535 5.521 1.00 47.53 118 ILE A CA 1
ATOM 1021 C C . ILE A 1 118 ? 21.858 6.590 4.926 1.00 47.53 118 ILE A C 1
ATOM 1023 O O . ILE A 1 118 ? 22.425 7.684 4.868 1.00 47.53 118 ILE A O 1
ATOM 1027 N N . PRO A 1 119 ? 22.461 5.469 4.490 1.00 44.62 119 PRO A N 1
ATOM 1028 C CA . PRO A 1 119 ? 23.728 5.517 3.779 1.00 44.62 119 PRO A CA 1
ATOM 1029 C C . PRO A 1 119 ? 23.485 6.066 2.369 1.00 44.62 119 PRO A C 1
ATOM 1031 O O . PRO A 1 119 ? 23.037 5.356 1.473 1.00 44.62 119 PRO A O 1
ATOM 1034 N N . TYR A 1 120 ? 23.787 7.348 2.170 1.00 43.25 120 TYR A N 1
ATOM 1035 C CA . TYR A 1 120 ? 24.006 7.900 0.838 1.00 43.25 120 TYR A CA 1
ATOM 1036 C C . TYR A 1 120 ? 25.258 7.251 0.243 1.00 43.25 120 TYR A C 1
ATOM 1038 O O . TYR A 1 120 ? 26.373 7.651 0.567 1.00 43.25 120 TYR A O 1
ATOM 1046 N N . LYS A 1 121 ? 25.071 6.254 -0.623 1.00 44.56 121 LYS A N 1
ATOM 1047 C CA . LYS A 1 121 ? 25.987 5.953 -1.730 1.00 44.56 121 LYS A CA 1
ATOM 1048 C C . LYS A 1 121 ? 25.169 5.443 -2.909 1.00 44.56 121 LYS A C 1
ATOM 1050 O O . LYS A 1 121 ? 24.966 4.246 -3.071 1.00 44.56 121 LYS A O 1
ATOM 1055 N N . ILE A 1 122 ? 24.691 6.386 -3.707 1.00 42.56 122 ILE A N 1
ATOM 1056 C CA . ILE A 1 122 ? 24.417 6.159 -5.123 1.00 42.56 122 ILE A CA 1
ATOM 1057 C C . ILE A 1 122 ? 25.577 6.872 -5.822 1.00 42.56 122 ILE A C 1
ATOM 1059 O O . ILE A 1 122 ? 25.895 8.000 -5.440 1.00 42.56 122 ILE A O 1
ATOM 1063 N N . GLY A 1 123 ? 26.299 6.124 -6.659 1.00 42.81 123 GLY A N 1
ATOM 1064 C CA . GLY A 1 123 ? 27.531 6.563 -7.319 1.00 42.81 123 GLY A CA 1
ATOM 1065 C C . GLY A 1 123 ? 27.332 7.679 -8.330 1.00 42.81 123 GLY A C 1
ATOM 1066 O O . GLY A 1 123 ? 26.165 7.999 -8.644 1.00 42.81 123 GLY A O 1
#

Sequence (123 aa):
MFHRYEYRWSDGVQIKKPIEVSTPKYVEYLMDWVESQLDDESIFPQKLGAPFPSNFRDVVKTIFKRLFRVYAHIYHSHFQKILSLKEEVHLNTCFNHFILFTWAYTRYTSHRIKPFTIPYKIG

pLDDT: mean 80.56, std 17.23, range [33.28, 94.38]

Secondary structure (DSSP, 8-state):
-------EE--SSS--SPEE--HHHHHHHHHHHHHHHHH-TTTS--STTPPPPTTHHHHHHHHHHHHHHHHHHIIIIIHHHHHHHT-HHHHHHHHHHHHHHHHHHHHHH-SSSPPPPP-----

Foldseek 3Di:
DDPDDFDWDDLCPPRVDTDTDDPVVLVVVLVVSLVVQCPPCQQVPPDPPDDHDPCNVVVVVVNLVSVVVVLVCCVPPPVVVCVVVVNVVVSVVVVVVSVVVVVVVVVVVPCPDDDDDDDPDDD

Organism: Nelumbo nucifera (NCBI:txid4432)